Protein AF-A0A7W9Y6F6-F1 (afdb_monomer_lite)

Radius of gyration: 12.97 Å; chains: 1; bounding box: 35×16×34 Å

Structure (mmCIF, N/CA/C/O backbone):
data_AF-A0A7W9Y6F6-F1
#
_entry.id   AF-A0A7W9Y6F6-F1
#
loop_
_atom_site.group_PDB
_atom_site.id
_atom_site.type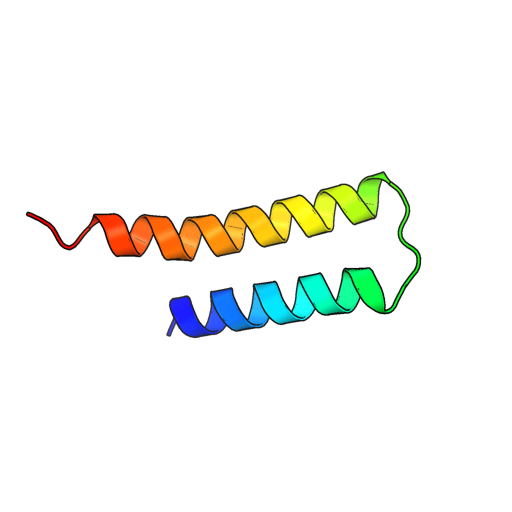_symbol
_atom_site.label_atom_id
_atom_site.label_alt_id
_atom_site.label_comp_id
_atom_site.label_asym_id
_atom_site.label_entity_id
_atom_site.label_seq_id
_atom_site.pdbx_PDB_ins_code
_atom_site.Cartn_x
_atom_site.Cartn_y
_atom_site.Cartn_z
_atom_site.occupancy
_atom_site.B_iso_or_equiv
_atom_site.auth_seq_id
_atom_site.auth_comp_id
_atom_site.auth_asym_id
_atom_site.auth_atom_id
_atom_site.pdbx_PDB_model_num
ATOM 1 N N . MET A 1 1 ? 6.529 -6.497 -16.599 1.00 74.12 1 MET A N 1
ATOM 2 C CA . MET A 1 1 ? 5.849 -7.376 -15.620 1.00 74.12 1 MET A CA 1
ATOM 3 C C . MET A 1 1 ? 5.805 -6.726 -14.243 1.00 74.12 1 MET A C 1
ATOM 5 O O . MET A 1 1 ? 4.725 -6.612 -13.687 1.00 74.12 1 MET A O 1
ATOM 9 N N . GLU A 1 2 ? 6.930 -6.228 -13.727 1.00 78.00 2 GLU A N 1
ATOM 10 C CA . GLU A 1 2 ? 6.990 -5.577 -12.406 1.00 78.00 2 GLU A CA 1
ATOM 11 C C . GLU A 1 2 ? 6.153 -4.291 -12.303 1.00 78.00 2 GLU A C 1
ATOM 13 O O . GLU A 1 2 ? 5.419 -4.140 -11.334 1.00 78.00 2 GLU A O 1
ATOM 18 N N . ASP A 1 3 ? 6.134 -3.434 -13.329 1.00 83.69 3 ASP A N 1
ATOM 19 C CA . ASP A 1 3 ? 5.290 -2.224 -13.319 1.00 83.69 3 ASP A CA 1
ATOM 20 C C . ASP A 1 3 ? 3.789 -2.539 -13.239 1.00 83.69 3 ASP A C 1
ATOM 22 O O . ASP A 1 3 ? 3.010 -1.802 -12.634 1.00 83.69 3 ASP A O 1
ATOM 26 N N . PHE A 1 4 ? 3.368 -3.649 -13.851 1.00 88.19 4 PHE A N 1
ATOM 27 C CA . PHE A 1 4 ? 1.983 -4.113 -13.788 1.00 88.19 4 PHE A CA 1
ATOM 28 C C . PHE A 1 4 ? 1.629 -4.582 -12.372 1.00 88.19 4 PHE A C 1
ATOM 30 O O . PHE A 1 4 ? 0.562 -4.243 -11.863 1.00 88.19 4 PHE A O 1
ATOM 37 N N . ILE A 1 5 ? 2.546 -5.306 -11.722 1.00 91.06 5 ILE A N 1
ATOM 38 C CA . ILE A 1 5 ? 2.389 -5.763 -10.337 1.00 91.06 5 ILE A CA 1
ATOM 39 C C . ILE A 1 5 ? 2.315 -4.562 -9.389 1.00 91.06 5 ILE A C 1
ATOM 41 O O . ILE A 1 5 ? 1.378 -4.481 -8.599 1.00 91.06 5 ILE A O 1
ATOM 45 N N . ALA A 1 6 ? 3.222 -3.590 -9.520 1.00 92.12 6 ALA A N 1
ATOM 46 C CA . ALA A 1 6 ? 3.227 -2.395 -8.678 1.00 92.12 6 ALA A CA 1
ATOM 47 C C . ALA A 1 6 ? 1.923 -1.591 -8.809 1.00 92.12 6 ALA A C 1
ATOM 49 O O . ALA A 1 6 ? 1.300 -1.236 -7.809 1.00 92.12 6 ALA A O 1
ATOM 50 N N . ARG A 1 7 ? 1.423 -1.392 -10.037 1.00 94.06 7 ARG A N 1
ATOM 51 C CA . ARG A 1 7 ? 0.127 -0.728 -10.273 1.00 94.06 7 ARG A CA 1
ATOM 52 C C . ARG A 1 7 ? -1.045 -1.485 -9.641 1.00 94.06 7 ARG A C 1
ATOM 54 O O . ARG A 1 7 ? -1.913 -0.855 -9.041 1.00 94.06 7 ARG A O 1
ATOM 61 N N . LYS A 1 8 ? -1.062 -2.819 -9.738 1.00 96.94 8 LYS A N 1
ATOM 62 C CA . LYS A 1 8 ? -2.094 -3.663 -9.112 1.00 96.94 8 LYS A CA 1
ATOM 63 C C . LYS A 1 8 ? -2.037 -3.626 -7.584 1.00 96.94 8 LYS A C 1
ATOM 65 O O . LYS A 1 8 ? -3.085 -3.599 -6.942 1.00 96.94 8 LYS A O 1
ATOM 70 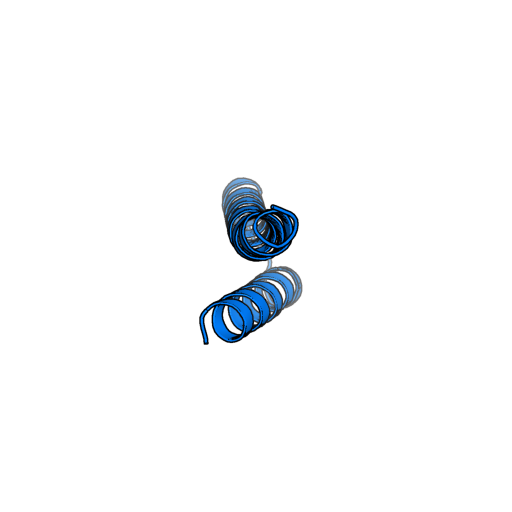N N . ASN A 1 9 ? -0.839 -3.572 -7.006 1.00 95.81 9 ASN A N 1
ATOM 71 C CA . ASN A 1 9 ? -0.650 -3.433 -5.564 1.00 95.81 9 ASN A CA 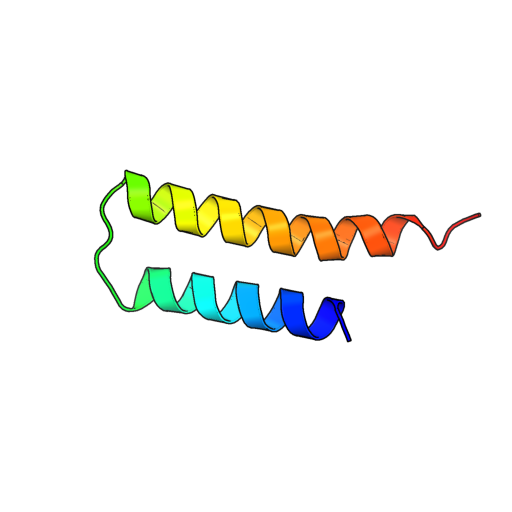1
ATOM 72 C C . ASN A 1 9 ? -1.165 -2.078 -5.061 1.00 95.81 9 ASN A C 1
ATOM 74 O O . ASN A 1 9 ? -1.942 -2.045 -4.110 1.00 95.81 9 ASN A O 1
ATOM 78 N N . ILE A 1 10 ? -0.820 -0.979 -5.742 1.00 96.69 10 ILE A N 1
ATOM 79 C CA . ILE A 1 10 ? -1.310 0.369 -5.405 1.00 96.69 10 ILE A CA 1
ATOM 80 C C . ILE A 1 10 ? -2.842 0.419 -5.435 1.00 96.69 10 ILE A C 1
ATOM 82 O O . ILE A 1 10 ? -3.459 0.912 -4.491 1.00 96.69 10 ILE A O 1
ATOM 86 N N . GLU A 1 11 ? -3.461 -0.110 -6.495 1.00 97.00 11 GLU A N 1
ATOM 87 C CA . GLU A 1 11 ? -4.923 -0.183 -6.630 1.00 97.00 11 GLU A CA 1
ATOM 88 C C . GLU A 1 11 ? -5.550 -0.936 -5.446 1.00 97.00 11 GLU A C 1
ATOM 90 O O . GLU A 1 11 ? -6.492 -0.452 -4.816 1.00 97.00 11 GLU A O 1
ATOM 95 N N . ARG A 1 12 ? -4.977 -2.090 -5.084 1.00 96.56 12 ARG A N 1
ATOM 96 C CA . ARG A 1 12 ? -5.446 -2.902 -3.959 1.00 96.56 12 ARG A CA 1
ATOM 97 C C . ARG A 1 12 ? -5.312 -2.180 -2.618 1.00 96.56 12 ARG A C 1
ATOM 99 O O . ARG A 1 12 ? -6.244 -2.231 -1.822 1.00 96.56 12 ARG A O 1
ATOM 106 N N . TYR A 1 13 ? -4.187 -1.522 -2.349 1.00 96.44 13 TYR A N 1
ATOM 107 C CA . TYR A 1 13 ? -3.976 -0.813 -1.083 1.00 96.44 13 TYR A CA 1
ATOM 108 C C . TYR A 1 13 ? -4.884 0.413 -0.947 1.00 96.44 13 TYR A C 1
ATOM 110 O O . TYR A 1 13 ? -5.424 0.649 0.133 1.00 96.44 13 TYR A O 1
ATOM 118 N N . LYS A 1 14 ? -5.126 1.149 -2.041 1.00 95.69 14 LYS A N 1
ATOM 119 C CA . LYS A 1 14 ? -6.105 2.249 -2.067 1.00 95.69 14 LYS A CA 1
ATOM 120 C C . LYS A 1 14 ? -7.514 1.745 -1.772 1.00 95.69 14 LYS A C 1
ATOM 122 O O . LYS A 1 14 ? -8.186 2.295 -0.910 1.00 95.69 14 LYS A O 1
ATOM 127 N N . LYS A 1 15 ? -7.911 0.633 -2.389 1.00 96.31 15 LYS A N 1
ATOM 128 C CA . LYS A 1 15 ? -9.201 -0.004 -2.115 1.00 96.31 15 LYS A CA 1
ATOM 129 C C . LYS A 1 15 ? -9.328 -0.460 -0.655 1.00 96.31 15 LYS A C 1
ATOM 131 O O . LYS A 1 15 ? -10.341 -0.198 -0.018 1.00 96.31 15 LYS A O 1
ATOM 136 N N . LEU A 1 16 ? -8.277 -1.050 -0.081 1.00 95.12 16 LEU A N 1
ATOM 137 C CA . LEU A 1 16 ? -8.265 -1.418 1.339 1.00 95.12 16 LEU A CA 1
ATOM 138 C C . LEU A 1 16 ? -8.483 -0.207 2.255 1.00 95.12 16 LEU A C 1
ATOM 140 O O . LEU A 1 16 ? -9.211 -0.333 3.236 1.00 95.12 16 LEU A O 1
ATOM 144 N N . LEU A 1 17 ? -7.904 0.956 1.936 1.00 93.50 17 LEU A N 1
ATOM 145 C CA . LEU A 1 17 ? -8.110 2.198 2.695 1.00 93.50 17 LEU A CA 1
ATOM 146 C C . LEU A 1 17 ? -9.566 2.692 2.680 1.00 93.50 17 LEU A C 1
ATOM 148 O O . LEU A 1 17 ? -9.958 3.402 3.606 1.00 93.50 17 LEU A O 1
ATOM 152 N N . GLU A 1 18 ? -10.339 2.336 1.653 1.00 92.44 18 GLU A N 1
ATOM 153 C CA . GLU A 1 18 ? -11.743 2.728 1.480 1.00 92.44 18 GLU A CA 1
ATOM 154 C C . GLU A 1 18 ? -12.719 1.711 2.093 1.00 92.44 18 GLU A C 1
ATOM 156 O O . GLU A 1 18 ? -13.746 2.096 2.645 1.00 92.44 18 GLU A O 1
ATOM 161 N N . GLU A 1 19 ? -12.403 0.415 2.032 1.00 89.62 19 GLU A N 1
ATOM 162 C CA . GLU A 1 19 ? -13.325 -0.665 2.418 1.00 89.62 19 GLU A CA 1
ATOM 163 C C . GLU A 1 19 ? -13.403 -0.932 3.928 1.00 89.62 19 GLU A C 1
ATOM 165 O O . GLU A 1 19 ? -14.331 -1.601 4.389 1.00 89.62 19 GLU A O 1
ATOM 170 N N . ARG A 1 20 ? -12.433 -0.454 4.718 1.00 87.12 20 ARG A N 1
ATOM 171 C CA . ARG A 1 20 ? -12.338 -0.773 6.150 1.00 87.12 20 ARG A CA 1
ATOM 172 C C . ARG A 1 20 ? -11.857 0.413 6.982 1.00 87.12 20 ARG A C 1
ATOM 174 O O . ARG A 1 20 ? -11.012 1.195 6.560 1.00 87.12 20 ARG A O 1
ATOM 181 N N . SER A 1 21 ? -12.348 0.501 8.217 1.00 90.94 21 SER A N 1
ATOM 182 C CA . SER A 1 21 ? -11.769 1.376 9.237 1.00 90.94 21 SER A CA 1
ATOM 183 C C . SER A 1 21 ? -10.463 0.781 9.765 1.00 90.94 21 SER A C 1
ATOM 185 O O . SER A 1 21 ? -10.458 -0.296 10.363 1.00 90.94 21 SER A O 1
ATOM 187 N N . TRP A 1 22 ? -9.368 1.499 9.546 1.00 93.25 22 TRP A N 1
ATOM 188 C CA . TRP A 1 22 ? -8.034 1.157 10.032 1.00 93.25 22 TRP A CA 1
ATOM 189 C C . TRP A 1 22 ? -7.678 2.011 11.240 1.00 93.25 22 TRP A C 1
ATOM 191 O O . TRP A 1 22 ? -8.080 3.174 11.332 1.00 93.25 22 TRP A O 1
ATOM 201 N N . THR A 1 23 ? -6.868 1.465 12.139 1.00 96.31 23 THR A N 1
ATOM 202 C CA . THR A 1 23 ? -6.177 2.290 13.131 1.00 96.31 23 THR A CA 1
ATOM 203 C C . THR A 1 23 ? -5.224 3.266 12.434 1.00 96.31 23 THR A C 1
ATOM 205 O O . THR A 1 23 ? -4.830 3.070 11.281 1.00 96.31 23 THR A O 1
ATOM 208 N N . ALA A 1 24 ? -4.814 4.326 13.134 1.00 94.75 24 ALA A N 1
ATOM 209 C CA . ALA A 1 24 ? -3.871 5.298 12.579 1.00 94.75 24 ALA A CA 1
ATOM 210 C C . ALA A 1 24 ? -2.550 4.640 12.133 1.00 94.75 24 ALA A C 1
ATOM 212 O O . ALA A 1 24 ? -2.017 4.985 11.081 1.00 94.75 24 ALA A O 1
ATOM 213 N N . LEU A 1 25 ? -2.068 3.650 12.896 1.00 96.44 25 LEU A N 1
ATOM 214 C CA . LEU A 1 25 ? -0.853 2.903 12.575 1.00 96.44 25 LEU A CA 1
ATOM 215 C C . LEU A 1 25 ? -1.020 2.055 11.308 1.00 96.44 25 LEU A C 1
ATOM 217 O O . LEU A 1 25 ? -0.208 2.163 10.398 1.00 96.44 25 LEU A O 1
ATOM 221 N N . GLU A 1 26 ? -2.091 1.265 11.210 1.00 95.50 26 GLU A N 1
ATOM 222 C CA . GLU A 1 26 ? -2.360 0.438 10.023 1.00 95.50 26 GLU A CA 1
ATOM 223 C C . GLU A 1 26 ? -2.572 1.293 8.768 1.00 95.50 26 GLU A C 1
ATOM 225 O O . GLU A 1 26 ? -2.076 0.962 7.689 1.00 95.50 26 GLU A O 1
ATOM 230 N N . ARG A 1 27 ? -3.261 2.434 8.913 1.00 95.69 27 ARG A N 1
ATOM 231 C CA . ARG A 1 27 ? -3.429 3.409 7.832 1.00 95.69 27 ARG A CA 1
ATOM 232 C C . ARG A 1 27 ? -2.074 3.939 7.365 1.00 95.69 27 ARG A C 1
ATOM 234 O O . ARG A 1 27 ? -1.839 3.997 6.161 1.00 95.69 27 ARG A O 1
ATOM 241 N N . GLN A 1 28 ? -1.181 4.288 8.293 1.00 96.81 28 GLN A N 1
ATOM 242 C CA . GLN A 1 28 ? 0.169 4.739 7.957 1.00 96.81 28 GLN A CA 1
ATOM 243 C C . GLN A 1 28 ? 0.974 3.639 7.253 1.00 96.81 28 GLN A C 1
ATOM 245 O O . GLN A 1 28 ? 1.648 3.920 6.266 1.00 96.81 28 GLN A O 1
ATOM 250 N N . THR A 1 29 ? 0.867 2.384 7.696 1.00 96.69 29 THR A N 1
ATOM 251 C CA . THR A 1 29 ? 1.513 1.246 7.027 1.00 96.69 29 THR A CA 1
ATOM 252 C C . THR A 1 29 ? 1.036 1.090 5.583 1.00 96.69 29 THR A C 1
ATOM 254 O O . THR A 1 29 ? 1.862 0.946 4.686 1.00 96.69 29 THR A O 1
ATOM 257 N N . LEU A 1 30 ? -0.274 1.169 5.328 1.00 95.94 30 LEU A N 1
ATOM 258 C CA . LEU A 1 30 ? -0.821 1.088 3.968 1.00 95.94 30 LEU A CA 1
ATOM 259 C C . LEU A 1 30 ? -0.334 2.235 3.074 1.00 95.94 30 LEU A C 1
ATOM 261 O O . LEU A 1 30 ? -0.009 2.005 1.910 1.00 95.94 30 LEU A O 1
ATOM 265 N N . LEU A 1 31 ? -0.247 3.453 3.612 1.00 96.94 31 LEU A N 1
ATOM 266 C CA . LEU A 1 31 ? 0.294 4.601 2.880 1.00 96.94 31 LEU A CA 1
ATOM 267 C C . LEU A 1 31 ? 1.777 4.411 2.537 1.00 96.94 31 LEU A C 1
ATOM 269 O O . LEU A 1 31 ? 2.165 4.681 1.402 1.00 96.94 31 LEU A O 1
ATOM 273 N N . ASN A 1 32 ? 2.581 3.885 3.465 1.00 97.62 32 ASN A N 1
ATOM 274 C CA . ASN A 1 32 ? 3.992 3.584 3.210 1.00 97.62 32 ASN A CA 1
ATOM 275 C C . ASN A 1 32 ? 4.146 2.528 2.102 1.00 97.62 32 ASN A C 1
ATOM 277 O O . ASN A 1 32 ? 4.944 2.713 1.188 1.00 97.62 32 ASN A O 1
ATOM 281 N N . LEU A 1 33 ? 3.336 1.463 2.126 1.00 96.94 33 LEU A N 1
ATOM 282 C CA . LEU A 1 33 ? 3.344 0.435 1.077 1.00 96.94 33 LEU A CA 1
ATOM 283 C C . LEU A 1 33 ? 2.969 1.009 -0.297 1.00 96.94 33 LEU A C 1
ATOM 285 O O . LEU A 1 33 ? 3.572 0.641 -1.301 1.00 96.94 33 LEU A O 1
ATOM 289 N N . ILE A 1 34 ? 2.000 1.929 -0.361 1.00 96.62 34 ILE A N 1
ATOM 290 C CA . ILE A 1 34 ? 1.659 2.629 -1.609 1.00 96.62 34 ILE A CA 1
ATOM 291 C C . ILE A 1 34 ? 2.859 3.436 -2.114 1.00 96.62 34 ILE A C 1
ATOM 293 O O . ILE A 1 34 ? 3.207 3.320 -3.288 1.00 96.62 34 ILE A O 1
ATOM 297 N N . GLN A 1 35 ? 3.511 4.204 -1.237 1.00 96.31 35 GLN A N 1
ATOM 298 C CA . GLN A 1 35 ? 4.680 5.007 -1.601 1.00 96.31 35 GLN A CA 1
ATOM 299 C C . GLN A 1 35 ? 5.845 4.147 -2.106 1.00 96.31 35 GLN A C 1
ATOM 301 O O . GLN A 1 35 ? 6.492 4.511 -3.085 1.00 96.31 35 GLN A O 1
ATOM 306 N N . GLU A 1 36 ? 6.097 2.987 -1.495 1.00 95.44 36 GLU A N 1
ATOM 307 C CA . GLU A 1 36 ? 7.127 2.051 -1.960 1.00 95.44 36 GLU A CA 1
ATOM 308 C C . GLU A 1 36 ? 6.849 1.541 -3.380 1.00 95.44 36 GLU A C 1
ATOM 310 O O . GLU A 1 36 ? 7.754 1.501 -4.217 1.00 95.44 36 GLU A O 1
ATOM 315 N N . GLU A 1 37 ? 5.604 1.171 -3.684 1.00 95.19 37 GLU A N 1
ATOM 316 C CA . GLU A 1 37 ? 5.220 0.739 -5.030 1.00 95.19 37 GLU A CA 1
ATOM 317 C C . GLU A 1 37 ? 5.292 1.893 -6.047 1.00 95.19 37 GLU A C 1
ATOM 319 O O . GLU A 1 37 ? 5.748 1.693 -7.175 1.00 95.19 37 GLU A O 1
ATOM 324 N N . GLU A 1 38 ? 4.915 3.116 -5.657 1.00 94.06 38 GLU A N 1
ATOM 325 C CA . GLU A 1 38 ? 5.067 4.317 -6.491 1.00 94.06 38 GLU A CA 1
ATOM 326 C C . GLU A 1 38 ? 6.549 4.615 -6.778 1.00 94.06 38 GLU A C 1
ATOM 328 O O . GLU A 1 38 ? 6.924 4.883 -7.922 1.00 94.06 38 GLU A O 1
ATOM 333 N N . HIS A 1 39 ? 7.424 4.467 -5.780 1.00 93.00 39 HIS A N 1
ATOM 334 C CA . HIS A 1 39 ? 8.871 4.607 -5.944 1.00 93.00 39 HIS A CA 1
ATOM 335 C C . HIS A 1 39 ? 9.458 3.567 -6.907 1.00 93.00 39 HIS A C 1
ATOM 337 O O . HIS A 1 39 ? 10.313 3.917 -7.724 1.00 93.00 39 HIS A O 1
ATOM 343 N N . LYS A 1 40 ? 8.992 2.309 -6.872 1.00 89.88 40 LYS A N 1
ATOM 344 C CA . LYS A 1 40 ? 9.422 1.268 -7.829 1.00 89.88 40 LYS A CA 1
ATOM 345 C C . LYS A 1 40 ? 9.107 1.663 -9.273 1.00 89.88 40 LYS A C 1
ATOM 347 O O . LYS A 1 40 ? 9.924 1.421 -10.159 1.00 89.88 40 LYS A O 1
ATOM 352 N N . LEU A 1 41 ? 7.961 2.306 -9.507 1.00 88.44 41 LEU A N 1
ATOM 353 C CA . LEU A 1 41 ? 7.565 2.791 -10.833 1.00 88.44 41 LEU A CA 1
ATOM 354 C C . LEU A 1 41 ? 8.428 3.975 -11.299 1.00 88.44 41 LEU A C 1
ATOM 356 O O . LEU A 1 41 ? 8.819 4.032 -12.464 1.00 88.44 41 LEU A O 1
ATOM 360 N N . ILE A 1 42 ? 8.762 4.900 -10.394 1.00 86.56 42 ILE A N 1
ATOM 361 C CA . ILE A 1 42 ? 9.572 6.090 -10.706 1.00 86.56 42 ILE A CA 1
ATOM 362 C C . ILE A 1 42 ? 11.044 5.720 -10.933 1.00 86.56 42 ILE A C 1
ATOM 364 O O . ILE A 1 42 ? 11.654 6.156 -11.911 1.00 86.56 42 ILE A O 1
ATOM 368 N N . SER A 1 43 ? 11.614 4.875 -10.068 1.00 77.38 43 SER A N 1
ATOM 369 C CA . SER A 1 43 ? 13.021 4.461 -10.134 1.00 77.38 43 SER A CA 1
ATOM 370 C C . SER A 1 43 ? 13.364 3.750 -11.449 1.00 77.38 43 SER A C 1
ATOM 372 O O . SER A 1 43 ? 14.490 3.872 -11.929 1.00 77.38 43 SER A O 1
ATOM 374 N N . LYS A 1 44 ? 12.393 3.082 -12.086 1.00 62.84 44 LYS A N 1
ATOM 375 C CA . LYS A 1 44 ? 12.568 2.476 -13.415 1.00 62.84 44 LYS A CA 1
ATOM 376 C C . LYS A 1 44 ? 12.411 3.453 -14.581 1.00 62.84 44 LYS A C 1
ATOM 378 O O . LYS A 1 44 ? 12.997 3.219 -15.635 1.00 62.84 44 LYS A O 1
ATOM 383 N N . GLY A 1 45 ? 11.676 4.552 -14.402 1.00 55.81 45 GLY A N 1
ATOM 384 C CA . GLY A 1 45 ? 11.564 5.619 -15.402 1.00 55.81 45 GLY A CA 1
ATOM 385 C C . GLY A 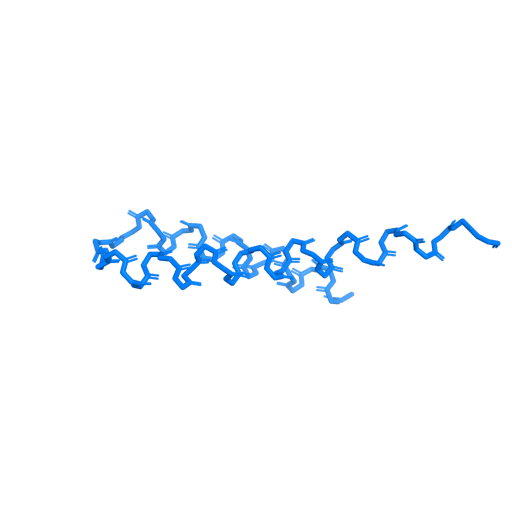1 45 ? 12.855 6.429 -15.565 1.00 55.81 45 GLY A C 1
ATOM 386 O O . GLY A 1 45 ? 13.192 6.822 -16.674 1.00 55.81 45 GLY A O 1
ATOM 387 N N . SER A 1 46 ? 13.621 6.602 -14.482 1.00 52.56 46 SER A N 1
ATOM 388 C CA . SER A 1 46 ? 14.841 7.428 -14.453 1.00 52.56 46 SER A CA 1
ATOM 389 C C . SER A 1 46 ? 16.097 6.769 -15.056 1.00 52.56 46 SER A C 1
ATOM 391 O O . SER A 1 46 ? 17.155 7.393 -15.083 1.00 52.56 46 SER A O 1
ATOM 393 N N . GLY A 1 47 ? 16.018 5.514 -15.510 1.00 52.81 47 GLY A N 1
ATOM 394 C CA . GLY A 1 47 ? 17.139 4.786 -16.124 1.00 52.81 47 GLY A CA 1
ATOM 395 C C . GLY A 1 47 ? 17.172 4.827 -17.655 1.00 52.81 47 GLY A C 1
ATOM 396 O O . GLY A 1 47 ? 17.994 4.137 -18.252 1.00 52.81 47 GLY A O 1
ATOM 397 N N . ARG A 1 48 ? 16.265 5.578 -18.296 1.00 53.41 48 ARG A N 1
ATOM 398 C CA . ARG A 1 48 ? 16.080 5.614 -19.758 1.00 53.41 48 ARG A CA 1
ATOM 399 C C . ARG A 1 48 ? 16.625 6.879 -20.431 1.00 53.41 48 ARG A C 1
ATOM 401 O O . ARG A 1 48 ? 16.223 7.178 -21.545 1.00 53.41 48 ARG A O 1
ATOM 408 N N . ASP A 1 49 ? 17.549 7.56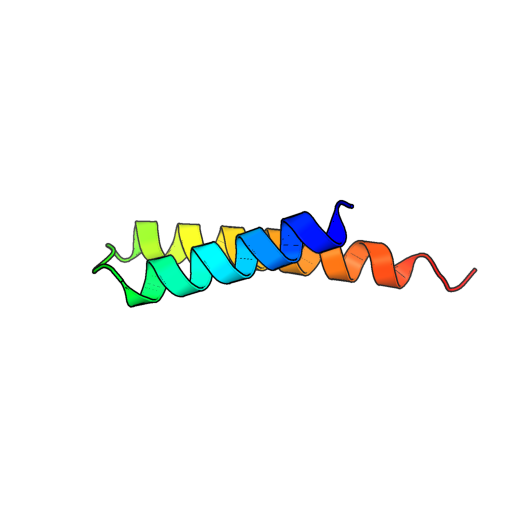6 -19.765 1.00 54.50 49 ASP A N 1
ATOM 409 C CA . ASP A 1 49 ? 18.301 8.709 -20.287 1.00 54.50 49 ASP A CA 1
ATOM 410 C C . ASP A 1 49 ? 19.792 8.532 -19.941 1.00 54.50 49 ASP A C 1
ATOM 412 O O . ASP A 1 49 ? 20.305 9.146 -19.005 1.00 54.50 49 ASP A O 1
ATOM 416 N N . LYS A 1 50 ? 20.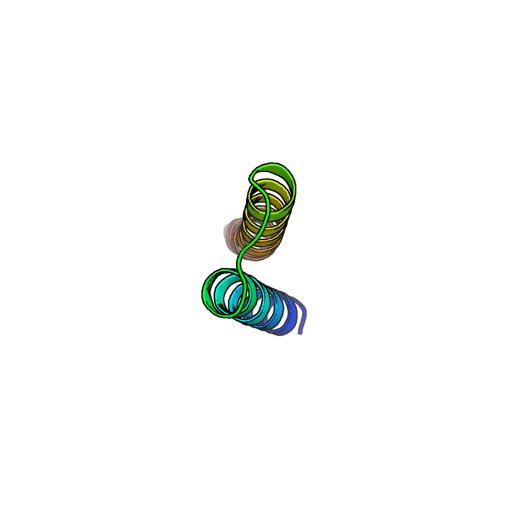489 7.630 -20.640 1.00 47.66 50 LYS A N 1
ATOM 417 C CA . LYS A 1 50 ? 21.957 7.617 -20.751 1.00 47.66 50 LYS A CA 1
ATOM 418 C C . LYS A 1 50 ? 22.375 7.096 -22.114 1.00 47.66 50 LYS A C 1
ATOM 420 O O . LYS A 1 50 ? 21.760 6.104 -22.565 1.00 47.66 50 LYS A O 1
#

Secondary structure (DSSP, 8-state):
-HHHHHHHHHHHHHHHHHHSPPPHHHHHHHHHHHHHHHHHHHHHHTTS--

Sequence (50 aa):
MEDFIARKNIERYKKLLEERSWTALERQTLLNLIQEEEHKLISKGSGRDK

Foldseek 3Di:
DLLVVLVVLLVVLVVVLVPDDDDPVVNVVSVVSNVVSVVVNVVVVVVPPD

Organism: NCBI:txid1737357

pLDDT: mean 87.34, std 14.4, range [47.66, 97.62]